Protein AF-A0A830C6I7-F1 (afdb_monomer)

Radius of gyration: 30.16 Å; Cα contacts (8 Å, |Δi|>4): 19; chains: 1; bounding box: 77×26×82 Å

Secondary structure (DSSP, 8-state):
-HHHHHHHHHHHHHHHHHHHHHHHHHHHHHHHHHHHHHHHHHHHHHHHHHHHHHHHHHHHHHHHHHHHHH------PPPPGGGT-TT--SS--------HHHHHHHHHHHHHHHHHHHHH--

InterPro domains:
  IPR045314 G-box binding factor 1-like, bZIP domain, plant [cd14702] (1-35)

Organism: NCBI:txid374723

Sequence (122 aa):
MRKQQHLDELTLQVAQLQEENKKVSQMIDGASDLYINFASENNVLGAKVAESTDRLQSLNSVLQIASKVSGFAFDISDTPNNLLEPYQLPCPIQPIPASDDMFQYLRVFILWLFVFFRVLFI

Structure (mmCIF, N/CA/C/O backbone):
data_AF-A0A830C6I7-F1
#
_entry.id   AF-A0A830C6I7-F1
#
loop_
_atom_site.group_PDB
_atom_site.id
_atom_site.type_symbol
_atom_site.label_atom_id
_atom_site.label_alt_id
_atom_site.label_comp_id
_atom_site.label_asym_id
_atom_site.label_entity_id
_atom_site.label_seq_id
_atom_site.pdbx_PDB_ins_code
_atom_site.Cartn_x
_atom_site.Cartn_y
_atom_site.Cartn_z
_atom_site.occupancy
_atom_site.B_iso_or_equiv
_atom_site.auth_seq_id
_atom_site.auth_comp_id
_atom_site.auth_asym_id
_atom_site.auth_atom_id
_atom_site.pdbx_PDB_model_num
ATOM 1 N N . MET A 1 1 ? -34.144 -0.694 44.695 1.00 62.50 1 MET A N 1
ATOM 2 C CA . MET A 1 1 ? -32.710 -0.341 44.800 1.00 62.50 1 MET A CA 1
ATOM 3 C C . MET A 1 1 ? -31.818 -1.187 43.892 1.00 62.50 1 MET A C 1
ATOM 5 O O . MET A 1 1 ? -31.234 -0.608 42.994 1.00 62.50 1 MET A O 1
ATOM 9 N N . ARG A 1 2 ? -31.777 -2.527 44.009 1.00 79.75 2 ARG A N 1
ATOM 10 C CA . ARG A 1 2 ? -30.924 -3.389 43.150 1.00 79.75 2 ARG A CA 1
ATOM 11 C C . ARG A 1 2 ? -31.091 -3.200 41.631 1.00 79.75 2 ARG A C 1
ATOM 13 O O . ARG A 1 2 ? -30.102 -3.183 40.917 1.00 79.75 2 ARG A O 1
ATOM 20 N N . LYS A 1 3 ? -32.327 -3.031 41.140 1.00 82.19 3 LYS A N 1
ATOM 21 C CA . LYS A 1 3 ? -32.588 -2.810 39.702 1.00 82.19 3 LYS A CA 1
ATOM 22 C C . LYS A 1 3 ? -32.025 -1.480 39.185 1.00 82.19 3 LYS A C 1
ATOM 24 O O . LYS A 1 3 ? -31.514 -1.447 38.079 1.00 82.19 3 LYS A O 1
ATOM 29 N N . GLN A 1 4 ? -32.102 -0.417 39.992 1.00 84.50 4 GLN A N 1
ATOM 30 C CA . GLN A 1 4 ? -31.581 0.902 39.623 1.00 84.50 4 GLN A CA 1
ATOM 31 C C . GLN A 1 4 ? -30.053 0.876 39.545 1.00 84.50 4 GLN A C 1
ATOM 33 O O . GLN A 1 4 ? -29.495 1.281 38.541 1.00 84.50 4 GLN A O 1
ATOM 38 N N . GLN A 1 5 ? -29.396 0.280 40.545 1.00 88.19 5 GLN A N 1
ATOM 39 C CA . GLN A 1 5 ? -27.939 0.113 40.541 1.00 88.19 5 GLN A CA 1
ATOM 40 C C . GLN A 1 5 ? -27.442 -0.663 39.318 1.00 88.19 5 GLN A C 1
ATOM 42 O O . GLN A 1 5 ? -26.424 -0.308 38.742 1.00 88.19 5 GLN A O 1
ATOM 47 N N . HIS A 1 6 ? -28.174 -1.697 38.899 1.00 88.69 6 HIS A N 1
ATOM 48 C CA . HIS A 1 6 ? -27.803 -2.475 37.722 1.00 88.69 6 HIS A CA 1
ATOM 49 C C . HIS A 1 6 ? -27.995 -1.698 36.408 1.00 88.69 6 HIS A C 1
ATOM 51 O O . HIS A 1 6 ? -27.204 -1.853 35.484 1.00 88.69 6 HIS A O 1
ATOM 57 N N . LEU A 1 7 ? -29.016 -0.836 36.325 1.00 91.31 7 LEU A N 1
ATOM 58 C CA . LEU A 1 7 ? -29.192 0.076 35.188 1.00 91.31 7 LEU A CA 1
ATOM 59 C C . LEU A 1 7 ? -28.086 1.136 35.131 1.00 91.31 7 LEU A C 1
ATOM 61 O O . LEU A 1 7 ? -27.572 1.420 34.050 1.00 91.31 7 LEU A O 1
ATOM 65 N N . ASP A 1 8 ? -27.699 1.689 36.281 1.00 92.44 8 ASP A N 1
ATOM 66 C CA . ASP A 1 8 ? -26.617 2.671 36.371 1.00 92.44 8 ASP A CA 1
ATOM 67 C C . ASP A 1 8 ? -25.271 2.035 35.964 1.00 92.44 8 ASP A C 1
ATOM 69 O O . ASP A 1 8 ? -24.515 2.612 35.183 1.00 92.44 8 ASP A O 1
ATOM 73 N N . GLU A 1 9 ? -25.006 0.804 36.415 1.00 94.12 9 GLU A N 1
ATOM 74 C CA . GLU A 1 9 ? -23.827 0.018 36.033 1.00 94.12 9 GLU A CA 1
ATOM 75 C C . GLU A 1 9 ? -23.798 -0.298 34.530 1.00 94.12 9 GLU A C 1
ATOM 77 O O . GLU A 1 9 ? -22.770 -0.116 33.879 1.00 94.12 9 GLU A O 1
ATOM 82 N N . LEU A 1 10 ? -24.930 -0.709 33.949 1.00 93.31 10 LEU A N 1
ATOM 83 C CA . LEU A 1 10 ? -25.021 -0.981 32.514 1.00 93.31 10 LEU A CA 1
ATOM 84 C C . LEU A 1 10 ? -24.804 0.293 31.683 1.00 93.31 10 LEU A C 1
ATOM 86 O O . LEU A 1 10 ? -24.143 0.258 30.649 1.00 93.31 10 LEU A O 1
ATOM 90 N N . THR A 1 11 ? -25.312 1.433 32.156 1.00 93.75 11 THR A N 1
ATOM 91 C CA . THR A 1 11 ? -25.114 2.737 31.504 1.00 93.75 11 THR A CA 1
ATOM 92 C C . THR A 1 11 ? -23.638 3.138 31.510 1.00 93.75 11 THR A C 1
ATOM 94 O O . THR A 1 11 ? -23.125 3.618 30.498 1.00 93.75 11 THR A O 1
ATOM 97 N N . LEU A 1 12 ? -22.931 2.881 32.615 1.00 95.88 12 LEU A N 1
ATOM 98 C CA . LEU A 1 12 ? -21.488 3.097 32.703 1.00 95.88 12 LEU A CA 1
ATOM 99 C C . LEU A 1 12 ? -20.722 2.205 31.714 1.00 95.88 12 LEU A C 1
ATOM 101 O O . LEU A 1 12 ? -19.847 2.701 31.007 1.00 95.88 12 LEU A O 1
ATOM 105 N N . GLN A 1 13 ? -21.071 0.918 31.626 1.00 94.69 13 GLN A N 1
ATOM 106 C CA . GLN A 1 13 ? -20.441 -0.012 30.682 1.00 94.69 13 GLN A CA 1
ATOM 107 C C . GLN A 1 13 ? -20.672 0.402 29.224 1.00 94.69 13 GLN A C 1
ATOM 109 O O . GLN A 1 13 ? -19.748 0.352 28.417 1.00 94.69 13 GLN A O 1
ATOM 114 N N . VAL A 1 14 ? -21.876 0.870 28.876 1.00 95.00 14 VAL A N 1
ATOM 115 C CA . VAL A 1 14 ? -22.166 1.386 27.529 1.00 95.00 14 VAL A CA 1
ATOM 116 C C . VAL A 1 14 ? -21.305 2.607 27.210 1.00 95.00 14 VAL A C 1
ATOM 118 O O . VAL A 1 14 ? -20.733 2.670 26.124 1.00 95.00 14 VAL A O 1
ATOM 121 N N . ALA A 1 15 ? -21.164 3.550 28.146 1.00 93.62 15 ALA A N 1
ATOM 122 C CA . ALA A 1 15 ? -20.311 4.721 27.950 1.00 93.62 15 ALA A CA 1
ATOM 123 C C . ALA A 1 15 ? -18.831 4.333 27.759 1.00 93.62 15 ALA A C 1
ATOM 125 O O . ALA A 1 15 ? -18.152 4.890 26.898 1.00 93.62 15 ALA A O 1
ATOM 126 N N . GLN A 1 16 ? -18.344 3.343 28.514 1.00 95.19 16 GLN A N 1
ATOM 127 C CA . GLN A 1 16 ? -16.990 2.803 28.354 1.00 95.19 16 GLN A CA 1
ATOM 128 C C . GLN A 1 16 ? -16.795 2.150 26.980 1.00 95.19 16 GLN A C 1
ATOM 130 O O . GLN A 1 16 ? -15.855 2.495 26.270 1.00 95.19 16 GLN A O 1
ATOM 135 N N . LEU A 1 17 ? -17.718 1.278 26.564 1.00 94.00 17 LEU A N 1
ATOM 136 C CA . LEU A 1 17 ? -17.672 0.621 25.254 1.00 94.00 17 LEU A CA 1
ATOM 137 C C . LEU A 1 17 ? -17.765 1.617 24.091 1.00 94.00 17 LEU A C 1
ATOM 139 O O . LEU A 1 17 ? -17.163 1.399 23.041 1.00 94.00 17 LEU A O 1
ATOM 143 N N . GLN A 1 18 ? -18.514 2.710 24.249 1.00 93.75 18 GLN A N 1
ATOM 144 C CA . GLN A 1 18 ? -18.573 3.779 23.251 1.00 93.75 18 GLN A CA 1
ATOM 145 C C . GLN A 1 18 ? -17.219 4.475 23.088 1.00 93.75 18 GLN A C 1
ATOM 147 O O . GLN A 1 18 ? -16.788 4.704 21.957 1.00 93.75 18 GLN A O 1
ATOM 152 N N . GLU A 1 19 ? -16.532 4.772 24.191 1.00 96.00 19 GLU A N 1
ATOM 153 C CA . GLU A 1 19 ? -15.205 5.389 24.142 1.00 96.00 19 GLU A CA 1
ATOM 154 C C . GLU A 1 19 ? -14.153 4.427 23.570 1.00 96.00 19 GLU A C 1
ATOM 156 O O . GLU A 1 19 ? -13.345 4.817 22.725 1.00 96.00 19 GLU A O 1
ATOM 161 N N . GLU A 1 20 ? -14.195 3.147 23.952 1.00 94.75 20 GLU A N 1
ATOM 162 C CA . GLU A 1 20 ? -13.317 2.121 23.383 1.00 94.75 20 GLU A CA 1
ATOM 163 C C . GLU A 1 20 ? -13.538 1.951 21.876 1.00 94.75 20 GLU A C 1
ATOM 165 O O . GLU A 1 20 ? -12.570 1.957 21.115 1.00 94.75 20 GLU A O 1
ATOM 170 N N . ASN A 1 21 ? -14.792 1.886 21.420 1.00 93.44 21 ASN A N 1
ATOM 171 C CA . ASN A 1 21 ? -15.109 1.824 19.991 1.00 93.44 21 ASN A CA 1
ATOM 172 C C . ASN A 1 21 ? -14.594 3.048 19.236 1.00 93.44 21 ASN A C 1
ATOM 174 O O . ASN A 1 21 ? -14.033 2.911 18.150 1.00 93.44 21 ASN A O 1
ATOM 178 N N . LYS A 1 22 ? -14.742 4.246 19.809 1.00 93.25 22 LYS A N 1
ATOM 179 C CA . LYS A 1 22 ? -14.212 5.472 19.210 1.00 93.25 22 LYS A CA 1
ATOM 180 C C . LYS A 1 22 ? -12.691 5.407 19.071 1.00 93.25 22 LYS A C 1
ATOM 182 O O . LYS A 1 22 ? -12.165 5.743 18.013 1.00 93.25 22 LYS A O 1
ATOM 187 N N . LYS A 1 23 ? -11.989 4.931 20.102 1.00 94.12 23 LYS A N 1
ATOM 188 C CA . LYS A 1 23 ? -10.534 4.745 20.066 1.00 94.12 23 LYS A CA 1
ATOM 189 C C . LYS A 1 23 ? -10.117 3.723 19.007 1.00 94.12 23 LYS A C 1
ATOM 191 O O . LYS A 1 23 ? -9.185 3.982 18.252 1.00 94.12 23 LYS A O 1
ATOM 196 N N . VAL A 1 24 ? -10.807 2.584 18.929 1.00 92.06 24 VAL A N 1
ATOM 197 C CA . VAL A 1 24 ? -10.549 1.555 17.910 1.00 92.06 24 VAL A CA 1
ATOM 198 C C . VAL A 1 24 ? -10.781 2.116 16.508 1.00 92.06 24 VAL A C 1
ATOM 200 O O . VAL A 1 24 ? -9.927 1.932 15.648 1.00 92.06 24 VAL A O 1
ATOM 203 N N . SER A 1 25 ? -11.866 2.864 16.291 1.00 91.25 25 SER A N 1
ATOM 204 C CA . SER A 1 25 ? -12.137 3.529 15.011 1.00 91.25 25 SER A CA 1
ATOM 205 C C . SER A 1 25 ? -10.998 4.466 14.616 1.00 91.25 25 SER A C 1
ATOM 207 O O . SER A 1 25 ? -10.469 4.348 13.521 1.00 91.25 25 SER A O 1
ATOM 209 N N . GLN A 1 26 ? -10.541 5.324 15.532 1.00 92.56 26 GLN A N 1
ATOM 210 C CA . GLN A 1 26 ? -9.425 6.238 15.268 1.00 92.56 26 GLN A CA 1
ATOM 211 C C . GLN A 1 26 ? -8.121 5.502 14.929 1.00 92.56 26 GLN A C 1
ATOM 213 O O . GLN A 1 26 ? -7.348 5.959 14.089 1.00 92.56 26 GLN A O 1
ATOM 218 N N . MET A 1 27 ? -7.862 4.361 15.575 1.00 93.69 27 MET A N 1
ATOM 219 C CA . MET A 1 27 ? -6.705 3.523 15.255 1.00 93.69 27 MET A CA 1
ATOM 220 C C . MET A 1 27 ? -6.824 2.886 13.867 1.00 93.69 27 MET A C 1
ATOM 222 O O . MET A 1 27 ? -5.828 2.824 13.149 1.00 93.69 27 MET A O 1
ATOM 226 N N . ILE A 1 28 ? -8.021 2.426 13.492 1.00 89.44 28 ILE A N 1
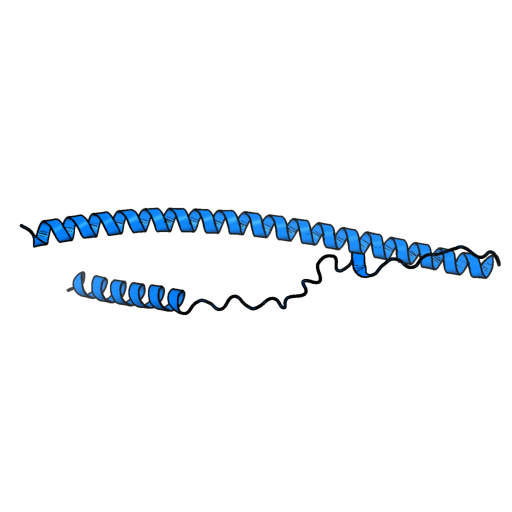ATOM 227 C CA . ILE A 1 28 ? -8.300 1.874 12.161 1.00 89.44 28 ILE A CA 1
ATOM 228 C C . ILE A 1 28 ? -8.101 2.949 11.094 1.00 89.44 28 ILE A C 1
ATOM 230 O O . ILE A 1 28 ? -7.401 2.694 10.117 1.00 89.44 28 ILE A O 1
ATOM 234 N N . ASP A 1 29 ? -8.646 4.147 11.305 1.00 90.56 29 ASP A N 1
ATOM 235 C CA . ASP A 1 29 ? -8.518 5.267 10.372 1.00 90.56 29 ASP A CA 1
ATOM 236 C C . ASP A 1 29 ? -7.039 5.632 10.167 1.00 90.56 29 ASP A C 1
ATOM 238 O O . ASP A 1 29 ? -6.552 5.667 9.038 1.00 90.56 29 ASP A O 1
ATOM 242 N N . GLY A 1 30 ? -6.276 5.774 11.258 1.00 92.50 30 GLY A N 1
ATOM 243 C CA . GLY A 1 30 ? -4.841 6.056 11.179 1.00 92.50 30 GLY A CA 1
ATOM 244 C C . GLY A 1 30 ? -4.034 4.949 10.488 1.00 92.50 30 GLY A C 1
ATOM 245 O O . GLY A 1 30 ? -3.133 5.237 9.701 1.00 92.50 30 GLY A O 1
ATOM 246 N N . ALA A 1 31 ? -4.353 3.676 10.739 1.00 89.06 31 ALA A N 1
ATOM 247 C CA . ALA A 1 31 ? -3.710 2.555 10.053 1.00 89.06 31 ALA A CA 1
ATOM 248 C C . ALA A 1 31 ? -4.063 2.514 8.556 1.00 89.06 31 ALA A C 1
ATOM 250 O O . ALA A 1 31 ? -3.200 2.205 7.732 1.00 89.06 31 ALA A O 1
ATOM 251 N N . SER A 1 32 ? -5.305 2.852 8.204 1.00 86.38 32 SER A N 1
ATOM 252 C CA . SER A 1 32 ? -5.768 2.949 6.820 1.00 86.38 32 SER A CA 1
ATOM 253 C C . SER A 1 32 ? -5.027 4.051 6.063 1.00 86.38 32 SER A C 1
ATOM 255 O O . SER A 1 32 ? -4.524 3.804 4.967 1.00 86.38 32 SER A O 1
ATOM 257 N N . ASP A 1 33 ? -4.876 5.235 6.661 1.00 88.00 33 ASP A N 1
ATOM 258 C CA . ASP A 1 33 ? -4.137 6.349 6.056 1.00 88.00 33 ASP A CA 1
ATOM 259 C C . ASP A 1 33 ? -2.662 5.991 5.815 1.00 88.00 33 ASP A C 1
ATOM 261 O O . ASP A 1 33 ? -2.124 6.225 4.729 1.00 88.00 33 ASP A O 1
ATOM 265 N N . LEU A 1 34 ? -2.012 5.351 6.796 1.00 93.25 34 LEU A N 1
ATOM 266 C CA . LEU A 1 34 ? -0.637 4.862 6.652 1.00 93.25 34 LEU A CA 1
ATOM 267 C C . LEU A 1 34 ? -0.512 3.817 5.539 1.00 93.25 34 LEU A C 1
ATOM 269 O O . LEU A 1 34 ? 0.436 3.866 4.752 1.00 93.25 34 LEU A O 1
ATOM 273 N N . TYR A 1 35 ? -1.466 2.887 5.455 1.00 89.00 35 TYR A N 1
ATOM 274 C CA . TYR A 1 35 ? -1.493 1.874 4.405 1.00 89.00 35 TYR A CA 1
ATOM 275 C C . TYR A 1 35 ? -1.640 2.500 3.017 1.00 89.00 35 TYR A C 1
ATOM 277 O O . TYR A 1 35 ? -0.895 2.137 2.107 1.00 89.00 35 TYR A O 1
ATOM 285 N N . ILE A 1 36 ? -2.552 3.463 2.851 1.00 85.31 36 ILE A N 1
ATOM 286 C CA . ILE A 1 36 ? -2.752 4.174 1.581 1.00 85.31 36 ILE A CA 1
ATOM 287 C C . ILE A 1 36 ? -1.469 4.898 1.169 1.00 85.31 36 ILE A C 1
ATOM 289 O O . ILE A 1 36 ? -1.051 4.791 0.014 1.00 85.31 36 ILE A O 1
ATOM 293 N N . ASN A 1 37 ? -0.814 5.588 2.108 1.00 88.75 37 ASN A N 1
ATOM 294 C CA . ASN A 1 37 ? 0.446 6.265 1.826 1.00 88.75 37 ASN A CA 1
ATOM 295 C C . ASN A 1 37 ? 1.524 5.268 1.373 1.00 88.75 37 ASN A C 1
ATOM 297 O O . ASN A 1 37 ? 2.115 5.441 0.307 1.00 88.75 37 ASN A O 1
ATOM 301 N N . PHE A 1 38 ? 1.714 4.177 2.116 1.00 87.62 38 PHE A N 1
ATOM 302 C CA . PHE A 1 38 ? 2.695 3.147 1.773 1.00 87.62 38 PHE A CA 1
ATOM 303 C C . PHE A 1 38 ? 2.400 2.476 0.423 1.00 87.62 38 PHE A C 1
ATOM 305 O O . PHE A 1 38 ? 3.305 2.261 -0.380 1.00 87.62 38 PHE A O 1
ATOM 312 N N . ALA A 1 39 ? 1.131 2.183 0.132 1.00 85.25 39 ALA A N 1
ATOM 313 C CA . ALA A 1 39 ? 0.718 1.640 -1.158 1.00 85.25 39 ALA A CA 1
ATOM 314 C C . ALA A 1 39 ? 1.034 2.611 -2.308 1.00 85.25 39 ALA A C 1
ATOM 316 O O . ALA A 1 39 ? 1.480 2.182 -3.373 1.00 85.25 39 ALA A O 1
ATOM 317 N N . SER A 1 40 ? 0.857 3.919 -2.091 1.00 86.62 40 SER A N 1
ATOM 318 C CA . SER A 1 40 ? 1.201 4.940 -3.084 1.00 86.62 40 SER A CA 1
ATOM 319 C C . SER A 1 40 ? 2.709 5.005 -3.355 1.00 86.62 40 SER A C 1
ATOM 321 O O . SER A 1 40 ? 3.123 5.022 -4.515 1.00 86.62 40 SER A O 1
ATOM 323 N N . GLU A 1 41 ? 3.538 4.945 -2.310 1.00 90.38 41 GLU A N 1
ATOM 324 C CA . GLU A 1 41 ? 4.999 4.922 -2.430 1.00 90.38 41 GLU A CA 1
ATOM 325 C C . GLU A 1 41 ? 5.481 3.651 -3.135 1.00 90.38 41 GLU A C 1
ATOM 327 O O . GLU A 1 41 ? 6.332 3.713 -4.024 1.00 90.38 41 GLU A O 1
ATOM 332 N N . ASN A 1 42 ? 4.888 2.502 -2.804 1.00 89.12 42 ASN A N 1
ATOM 333 C CA . ASN A 1 42 ? 5.195 1.233 -3.452 1.00 89.12 42 ASN A CA 1
ATOM 334 C C . ASN A 1 42 ? 4.857 1.266 -4.953 1.00 89.12 42 ASN A C 1
ATOM 336 O O . ASN A 1 42 ? 5.652 0.817 -5.775 1.00 89.12 42 ASN A O 1
ATOM 340 N N . ASN A 1 43 ? 3.729 1.875 -5.337 1.00 85.31 43 ASN A N 1
ATOM 341 C CA . ASN A 1 43 ? 3.375 2.063 -6.747 1.00 85.31 43 ASN A CA 1
ATOM 342 C C . ASN A 1 43 ? 4.394 2.939 -7.488 1.00 85.31 43 ASN A C 1
ATOM 344 O O . ASN A 1 43 ? 4.781 2.619 -8.614 1.00 85.31 43 ASN A O 1
ATOM 348 N N . VAL A 1 44 ? 4.861 4.026 -6.865 1.00 90.31 44 VAL A N 1
ATOM 349 C CA . VAL A 1 44 ? 5.909 4.883 -7.444 1.00 90.31 44 VAL A CA 1
ATOM 350 C C . VAL A 1 44 ? 7.214 4.106 -7.612 1.00 90.31 44 VAL A C 1
ATOM 352 O O . VAL A 1 44 ? 7.848 4.188 -8.667 1.00 90.31 44 VAL A O 1
ATOM 355 N N . LEU A 1 45 ? 7.610 3.329 -6.603 1.00 89.62 45 LEU A N 1
ATOM 356 C CA . LEU A 1 45 ? 8.817 2.511 -6.659 1.00 89.62 45 LEU A CA 1
ATOM 357 C C . LEU A 1 45 ? 8.713 1.436 -7.749 1.00 89.62 45 LEU A C 1
ATOM 359 O O . LEU A 1 45 ? 9.643 1.282 -8.539 1.00 89.62 45 LEU A O 1
ATOM 363 N N . GLY A 1 46 ? 7.566 0.762 -7.853 1.00 86.19 46 GLY A N 1
ATOM 364 C CA . GLY A 1 46 ? 7.280 -0.207 -8.910 1.00 86.19 46 GLY A CA 1
ATOM 365 C C . GLY A 1 46 ? 7.382 0.410 -10.305 1.00 86.19 46 GLY A C 1
ATOM 366 O O . GLY A 1 46 ? 8.070 -0.130 -11.170 1.00 86.19 46 GLY A O 1
ATOM 367 N N . ALA A 1 47 ? 6.797 1.595 -10.510 1.00 87.50 47 ALA A N 1
ATOM 368 C CA . ALA A 1 47 ? 6.916 2.324 -11.771 1.00 87.50 47 ALA A CA 1
ATOM 369 C C . ALA A 1 47 ? 8.376 2.686 -12.100 1.00 87.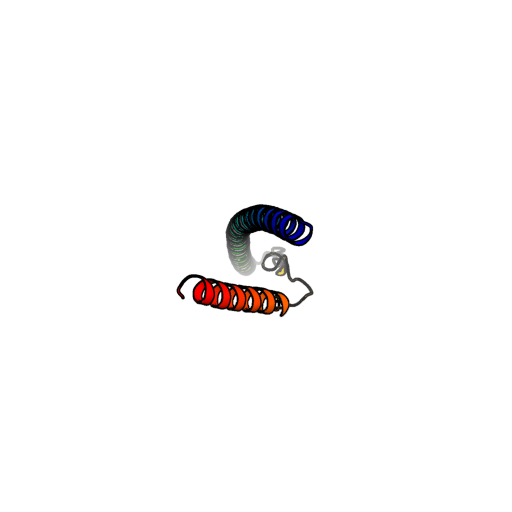50 47 ALA A C 1
ATOM 371 O O . ALA A 1 47 ? 8.797 2.579 -13.251 1.00 87.50 47 ALA A O 1
ATOM 372 N N . LYS A 1 48 ? 9.174 3.070 -11.095 1.00 89.56 48 LYS A N 1
ATOM 373 C CA . LYS A 1 48 ? 10.599 3.386 -11.279 1.00 89.56 48 LYS A CA 1
ATOM 374 C C . LYS A 1 48 ? 11.436 2.165 -11.638 1.00 89.56 48 LYS A C 1
ATOM 376 O O . LYS A 1 48 ? 12.324 2.264 -12.487 1.00 89.56 48 LYS A O 1
ATOM 381 N N . VAL A 1 49 ? 11.156 1.022 -11.021 1.00 87.19 49 VAL A N 1
ATOM 382 C CA . VAL A 1 49 ? 11.821 -0.242 -11.355 1.00 87.19 49 VAL A CA 1
ATOM 383 C C . VAL A 1 49 ? 11.463 -0.678 -12.775 1.00 87.19 49 VAL A C 1
ATOM 385 O O . VAL A 1 49 ? 12.364 -1.047 -13.530 1.00 87.19 49 VAL A O 1
ATOM 388 N N . ALA A 1 50 ? 10.193 -0.561 -13.171 1.00 85.69 50 ALA A N 1
ATOM 389 C CA . ALA A 1 50 ? 9.755 -0.843 -14.535 1.00 85.69 50 ALA A CA 1
ATOM 390 C C . ALA A 1 50 ? 10.454 0.067 -15.559 1.00 85.69 50 ALA A C 1
ATOM 392 O O . ALA A 1 50 ? 11.109 -0.430 -16.470 1.00 85.69 50 ALA A O 1
ATOM 393 N N . GLU A 1 51 ? 10.442 1.388 -15.341 1.00 90.00 51 GLU A N 1
ATOM 394 C CA . GLU A 1 51 ? 11.113 2.363 -16.214 1.00 90.00 51 GLU A CA 1
ATOM 395 C C . GLU A 1 51 ? 12.613 2.055 -16.369 1.00 90.00 51 GLU A C 1
ATOM 397 O O . GLU A 1 51 ? 13.167 2.089 -17.469 1.00 90.00 51 GLU A O 1
ATOM 402 N N . SER A 1 52 ? 13.296 1.743 -15.264 1.00 89.38 52 SER A N 1
ATOM 403 C CA . SER A 1 52 ? 14.718 1.392 -15.291 1.00 89.38 52 SER A CA 1
ATOM 404 C C . SER A 1 52 ? 14.974 0.083 -16.041 1.00 89.38 52 SER A C 1
ATOM 406 O O . SER A 1 52 ? 15.958 -0.020 -16.777 1.00 89.38 52 SER A O 1
ATOM 408 N N . THR A 1 53 ? 14.100 -0.907 -15.874 1.00 86.94 53 THR A N 1
ATOM 409 C CA . THR A 1 53 ? 14.198 -2.204 -16.555 1.00 86.94 53 THR A CA 1
ATOM 410 C C . THR A 1 53 ? 14.020 -2.035 -18.061 1.00 86.94 53 THR A C 1
ATOM 412 O O . THR A 1 53 ? 14.864 -2.509 -18.822 1.00 86.94 53 THR A O 1
ATOM 415 N N . ASP A 1 54 ? 13.016 -1.269 -18.489 1.00 87.00 54 ASP A N 1
ATOM 416 C CA . ASP A 1 54 ? 12.765 -0.960 -19.900 1.00 87.00 54 ASP A CA 1
ATOM 417 C C . ASP A 1 54 ? 13.954 -0.228 -20.536 1.00 87.00 54 ASP A C 1
ATOM 419 O O . ASP A 1 54 ? 14.402 -0.559 -21.639 1.00 87.00 54 ASP A O 1
ATOM 423 N N . ARG A 1 55 ? 14.533 0.748 -19.821 1.00 90.94 55 ARG A N 1
ATOM 424 C CA . ARG A 1 55 ? 15.731 1.464 -20.287 1.00 90.94 55 ARG A CA 1
ATOM 425 C C . ARG A 1 55 ? 16.929 0.531 -20.444 1.00 90.94 55 ARG A C 1
ATOM 427 O O . ARG A 1 55 ? 17.642 0.639 -21.441 1.00 90.94 55 ARG A O 1
ATOM 434 N N . LEU A 1 56 ? 17.150 -0.384 -19.501 1.00 89.50 56 LEU A N 1
ATOM 435 C CA . LEU A 1 56 ? 18.222 -1.379 -19.601 1.00 89.50 56 LEU A CA 1
ATOM 436 C C . LEU A 1 56 ? 17.999 -2.333 -20.777 1.00 89.50 56 LEU A C 1
ATOM 438 O O . LEU A 1 56 ? 18.931 -2.579 -21.537 1.00 89.50 56 LEU A O 1
ATOM 442 N N . GLN A 1 57 ? 16.774 -2.814 -20.985 1.00 87.12 57 GLN A N 1
ATOM 443 C CA . GLN A 1 57 ? 16.438 -3.671 -22.127 1.00 87.12 57 GLN A CA 1
ATOM 444 C C . GLN A 1 57 ? 16.645 -2.956 -23.470 1.00 87.12 57 GLN A C 1
ATOM 446 O O . GLN A 1 57 ? 17.165 -3.550 -24.418 1.00 87.12 57 GLN A O 1
ATOM 451 N N . SER A 1 58 ? 16.303 -1.668 -23.548 1.00 89.94 58 SER A N 1
ATOM 452 C CA . SER A 1 58 ? 16.562 -0.840 -24.730 1.00 89.94 58 SER A CA 1
ATOM 453 C C . SER A 1 58 ? 18.063 -0.709 -25.014 1.00 89.94 58 SER A C 1
ATOM 455 O O . SER A 1 58 ? 18.507 -0.941 -26.141 1.00 89.94 58 SER A O 1
ATOM 457 N N . LEU A 1 59 ? 18.878 -0.441 -23.987 1.00 90.25 59 LEU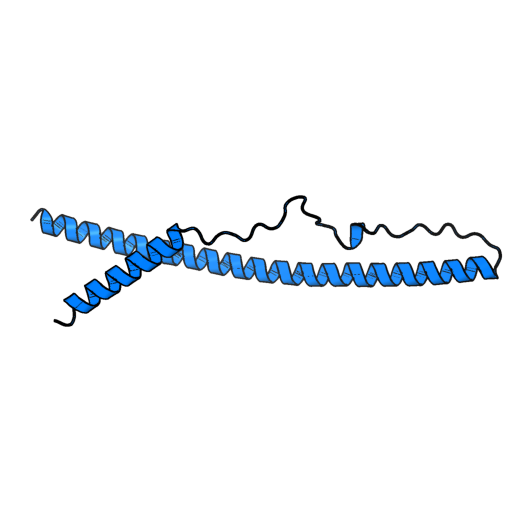 A N 1
ATOM 458 C CA . LEU A 1 59 ? 20.339 -0.386 -24.123 1.00 90.25 59 LEU A CA 1
ATOM 459 C C . LEU A 1 59 ? 20.938 -1.741 -24.521 1.00 90.25 59 LEU A C 1
ATOM 461 O O . LEU A 1 59 ? 21.773 -1.794 -25.426 1.00 90.25 59 LEU A O 1
ATOM 465 N N . ASN A 1 60 ? 20.476 -2.835 -23.912 1.00 89.50 60 ASN A N 1
ATOM 466 C CA . ASN A 1 60 ? 20.872 -4.192 -24.286 1.00 89.50 60 ASN A CA 1
ATOM 467 C C . ASN A 1 60 ? 20.533 -4.483 -25.755 1.00 89.50 60 ASN A C 1
ATOM 469 O O . ASN A 1 60 ? 21.358 -5.037 -26.479 1.00 89.50 60 ASN A O 1
ATOM 473 N N . SER A 1 61 ? 19.371 -4.036 -26.236 1.00 87.81 61 SER A N 1
ATOM 474 C CA . SER A 1 61 ? 18.973 -4.176 -27.643 1.00 87.81 61 SER A CA 1
ATOM 475 C C . SER A 1 61 ? 19.900 -3.403 -28.588 1.00 87.81 61 SER A C 1
ATOM 477 O O . SER A 1 61 ? 20.306 -3.925 -29.627 1.00 87.81 61 SER A O 1
ATOM 479 N N . VAL A 1 62 ? 20.300 -2.179 -28.223 1.00 91.12 62 VAL A N 1
ATOM 480 C CA . VAL A 1 62 ? 21.273 -1.390 -29.000 1.00 91.12 62 VAL A CA 1
ATOM 481 C C . VAL A 1 62 ? 22.638 -2.079 -29.035 1.00 91.12 62 VAL A C 1
ATOM 483 O O . VAL A 1 62 ? 23.244 -2.176 -30.103 1.00 91.12 62 VAL A O 1
ATOM 486 N N . LEU A 1 63 ? 23.106 -2.613 -27.903 1.00 88.69 63 LEU A N 1
ATOM 487 C CA . LEU A 1 63 ? 24.357 -3.375 -27.835 1.00 88.69 63 LEU A CA 1
ATOM 488 C C . LEU A 1 63 ? 24.308 -4.638 -28.705 1.00 88.69 63 LEU A C 1
ATOM 490 O O . LEU A 1 63 ? 25.281 -4.936 -29.395 1.00 88.69 63 LEU A O 1
ATOM 494 N N . GLN A 1 64 ? 23.173 -5.341 -28.753 1.00 87.50 64 GLN A N 1
ATOM 495 C CA . GLN A 1 64 ? 22.981 -6.489 -29.649 1.00 87.50 64 GLN A CA 1
ATOM 496 C C . GLN A 1 64 ? 23.014 -6.102 -31.135 1.00 87.50 64 GLN A C 1
ATOM 498 O O . GLN A 1 64 ? 23.436 -6.895 -31.976 1.00 87.50 64 GLN A 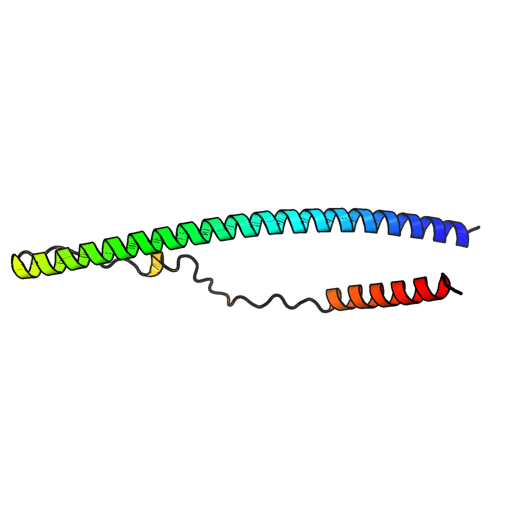O 1
ATOM 503 N N . ILE A 1 65 ? 22.557 -4.902 -31.500 1.00 88.12 65 ILE A N 1
ATOM 504 C CA . ILE A 1 65 ? 22.674 -4.405 -32.879 1.00 88.12 65 ILE A CA 1
ATOM 505 C C . ILE A 1 65 ? 24.134 -4.051 -33.179 1.00 88.12 65 ILE A C 1
ATOM 507 O O . ILE A 1 65 ? 24.668 -4.447 -34.215 1.00 88.12 65 ILE A O 1
ATOM 511 N N . ALA A 1 66 ? 24.803 -3.353 -32.259 1.00 88.12 66 ALA A N 1
ATOM 512 C CA . ALA A 1 66 ? 26.204 -2.975 -32.403 1.00 88.12 66 ALA A CA 1
ATOM 513 C C . ALA A 1 66 ? 27.134 -4.197 -32.498 1.00 88.12 66 ALA A C 1
ATOM 515 O O . ALA A 1 66 ? 28.071 -4.186 -33.298 1.00 88.12 66 ALA A O 1
ATOM 516 N N . SER A 1 67 ? 26.861 -5.270 -31.747 1.00 88.56 67 SER A N 1
ATOM 517 C CA . SER A 1 67 ? 27.619 -6.527 -31.816 1.00 88.56 67 SER A CA 1
ATOM 518 C C . SER A 1 67 ? 27.534 -7.165 -33.205 1.00 88.56 67 SER A C 1
ATOM 520 O O . SER A 1 67 ? 28.554 -7.519 -33.795 1.00 88.56 67 SER A O 1
ATOM 522 N N . LYS A 1 68 ? 26.327 -7.215 -33.785 1.00 86.00 68 LYS A N 1
ATOM 523 C CA . LYS A 1 68 ? 26.082 -7.744 -35.135 1.00 86.00 68 LYS A CA 1
ATOM 524 C C . LYS A 1 68 ? 26.801 -6.942 -36.216 1.00 86.00 68 LYS A C 1
AT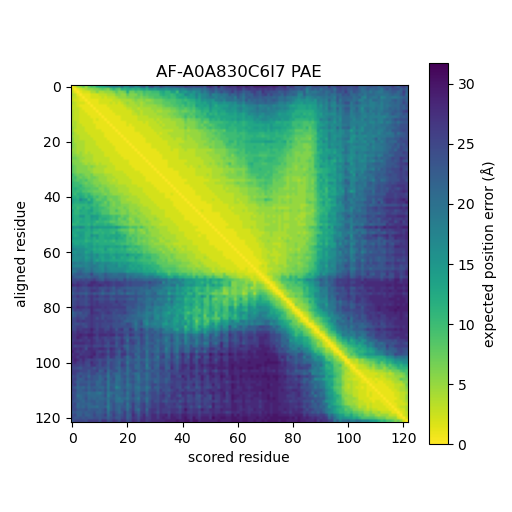OM 526 O O . LYS A 1 68 ? 27.310 -7.532 -37.162 1.00 86.00 68 LYS A O 1
ATOM 531 N N . VAL A 1 69 ? 26.843 -5.615 -36.084 1.00 89.69 69 VAL A N 1
ATOM 532 C CA . VAL A 1 69 ? 27.494 -4.730 -37.066 1.00 89.69 69 VAL A CA 1
ATOM 533 C C . VAL A 1 69 ? 29.018 -4.767 -36.944 1.00 89.69 69 VAL A C 1
ATOM 535 O O . VAL A 1 69 ? 29.715 -4.772 -37.954 1.00 89.69 69 VAL A O 1
ATOM 538 N N . SER A 1 70 ? 29.546 -4.788 -35.720 1.00 87.25 70 SER A N 1
ATOM 539 C CA . SER A 1 70 ? 30.993 -4.749 -35.463 1.00 87.25 70 SER A CA 1
ATOM 540 C C . SER A 1 70 ? 31.679 -6.114 -35.564 1.00 87.25 70 SER A C 1
ATOM 542 O O . SER A 1 70 ? 32.904 -6.169 -35.646 1.00 87.25 70 SER A O 1
ATOM 544 N N . GLY A 1 71 ? 30.918 -7.213 -35.529 1.00 81.81 71 GLY A N 1
ATOM 545 C CA . GLY A 1 71 ? 31.456 -8.573 -35.431 1.00 81.81 71 GLY A CA 1
ATOM 546 C C . GLY A 1 71 ? 32.066 -8.892 -34.060 1.00 81.81 71 GLY A C 1
ATOM 547 O O . GLY A 1 71 ? 32.637 -9.967 -33.882 1.00 81.81 71 GLY A O 1
ATOM 548 N N . PHE A 1 72 ? 31.955 -7.975 -33.093 1.00 79.75 72 PHE A N 1
ATOM 549 C CA . PHE A 1 72 ? 32.468 -8.138 -31.739 1.00 79.75 72 PHE A CA 1
ATOM 550 C C . PHE A 1 72 ? 31.364 -8.660 -30.817 1.00 79.75 72 PHE A C 1
ATOM 552 O O . PHE A 1 72 ? 30.293 -8.060 -30.710 1.00 79.75 72 PHE A O 1
ATOM 559 N N . ALA A 1 73 ? 31.620 -9.780 -30.142 1.00 76.88 73 ALA A N 1
ATOM 560 C CA . ALA A 1 73 ? 30.675 -10.357 -29.195 1.00 76.88 73 ALA A CA 1
ATOM 561 C C . ALA A 1 73 ? 30.718 -9.577 -27.873 1.00 76.88 73 ALA A C 1
ATOM 563 O O . ALA A 1 73 ? 31.717 -9.603 -27.157 1.00 76.88 73 ALA A O 1
ATOM 564 N N . PHE A 1 74 ? 29.624 -8.887 -27.557 1.00 77.69 74 PHE A N 1
ATOM 565 C CA . PHE A 1 74 ? 29.396 -8.325 -26.229 1.00 77.69 74 PHE A CA 1
ATOM 566 C C . PHE A 1 74 ? 28.696 -9.371 -25.357 1.00 77.69 74 PHE A C 1
ATOM 568 O O . PHE A 1 74 ? 27.730 -9.991 -25.805 1.00 77.69 74 PHE A O 1
ATOM 575 N N . ASP A 1 75 ? 29.172 -9.555 -24.125 1.00 76.50 75 ASP A N 1
ATOM 576 C CA . ASP A 1 75 ? 28.497 -10.374 -23.115 1.00 76.50 75 ASP A CA 1
ATOM 577 C C . ASP A 1 75 ? 27.325 -9.571 -22.530 1.00 76.50 75 ASP A C 1
ATOM 579 O O . ASP A 1 75 ? 27.511 -8.667 -21.714 1.00 76.50 75 ASP A O 1
ATOM 583 N N . ILE A 1 76 ? 26.121 -9.817 -23.052 1.00 76.12 76 ILE A N 1
ATOM 584 C CA . ILE A 1 76 ? 24.893 -9.105 -22.683 1.00 76.12 76 ILE A CA 1
ATOM 585 C C . ILE A 1 76 ? 24.045 -10.070 -21.856 1.00 76.12 76 ILE A C 1
ATOM 587 O O . ILE A 1 76 ? 23.404 -10.959 -22.411 1.00 76.12 76 ILE A O 1
ATOM 591 N N . SER A 1 77 ? 24.051 -9.899 -20.533 1.00 71.00 77 SER A N 1
ATOM 592 C CA . SER A 1 77 ? 23.184 -10.669 -19.635 1.00 71.00 77 SER A CA 1
ATOM 593 C C . SER A 1 77 ? 21.729 -10.226 -19.777 1.00 71.00 77 SER A C 1
ATOM 595 O O . SER A 1 77 ? 21.436 -9.026 -19.790 1.00 71.00 77 SER A O 1
ATOM 597 N N . ASP A 1 78 ? 20.812 -11.192 -19.793 1.00 68.38 78 ASP A N 1
ATOM 598 C CA . ASP A 1 78 ? 19.379 -10.924 -19.703 1.00 68.38 78 ASP A CA 1
ATOM 599 C C . ASP A 1 78 ? 19.031 -10.338 -18.330 1.00 68.38 78 ASP A C 1
ATOM 601 O O . ASP A 1 78 ? 19.528 -10.781 -17.288 1.00 68.38 78 ASP A O 1
ATOM 605 N N . THR A 1 79 ? 18.182 -9.311 -18.327 1.00 65.88 79 THR A N 1
ATOM 606 C CA . THR A 1 79 ? 17.694 -8.688 -17.097 1.00 65.88 79 THR A CA 1
ATOM 607 C C . THR A 1 79 ? 16.705 -9.641 -16.418 1.00 65.88 79 THR A C 1
ATOM 609 O O . THR A 1 79 ? 15.757 -10.078 -17.071 1.00 65.88 79 THR A O 1
ATOM 612 N N . PRO A 1 80 ? 16.867 -9.979 -15.126 1.00 64.69 80 PRO A N 1
ATOM 613 C CA . PRO A 1 80 ? 15.980 -10.934 -14.472 1.00 64.69 80 PRO A CA 1
ATOM 614 C C . PRO A 1 80 ? 14.549 -10.387 -14.347 1.00 64.69 80 PRO A C 1
ATOM 616 O O . PRO A 1 80 ? 14.326 -9.344 -13.732 1.00 64.69 80 PRO A O 1
ATOM 619 N N . ASN A 1 81 ? 13.568 -11.150 -14.850 1.00 61.03 81 ASN A N 1
ATOM 620 C CA . ASN A 1 81 ? 12.128 -10.843 -14.758 1.00 61.03 81 ASN A CA 1
ATOM 621 C C . ASN A 1 81 ? 11.632 -10.643 -13.311 1.00 61.03 81 ASN A C 1
ATOM 623 O O . ASN A 1 81 ? 10.622 -9.982 -13.088 1.00 61.03 81 ASN A O 1
ATOM 627 N N . ASN A 1 82 ? 12.368 -11.167 -12.326 1.00 61.91 82 ASN A N 1
ATOM 628 C CA . ASN A 1 82 ? 12.066 -11.053 -10.897 1.00 61.91 82 ASN A CA 1
ATOM 629 C C . ASN A 1 82 ? 12.082 -9.614 -10.353 1.00 61.91 82 ASN A C 1
ATOM 631 O O . ASN A 1 82 ? 11.618 -9.387 -9.240 1.00 61.91 82 ASN A O 1
ATOM 635 N N . LEU A 1 83 ? 12.629 -8.647 -11.096 1.00 63.72 83 LEU A N 1
ATOM 636 C CA . LEU A 1 83 ? 12.608 -7.239 -10.690 1.00 63.72 83 LEU A CA 1
ATOM 637 C C . LEU A 1 83 ? 11.226 -6.595 -10.861 1.00 63.72 83 LEU A C 1
ATOM 639 O O . LEU A 1 83 ? 10.906 -5.660 -10.135 1.00 63.72 83 LEU A O 1
ATOM 643 N N . LEU A 1 84 ? 10.408 -7.092 -11.793 1.00 63.06 84 LEU A N 1
ATOM 644 C CA . LEU A 1 84 ? 9.075 -6.548 -12.072 1.00 63.06 84 LEU A CA 1
ATOM 645 C C . LEU A 1 84 ? 8.003 -7.103 -11.122 1.00 63.06 84 LEU A C 1
ATOM 647 O O . LEU A 1 84 ? 7.007 -6.432 -10.872 1.00 63.06 84 LEU A O 1
ATOM 651 N N . GLU A 1 85 ? 8.231 -8.285 -10.543 1.00 66.31 85 GLU A N 1
ATOM 652 C CA . GLU A 1 85 ? 7.328 -8.908 -9.568 1.00 66.31 85 GLU A CA 1
ATOM 653 C C . GLU A 1 85 ? 8.071 -9.312 -8.280 1.00 66.31 85 GLU A C 1
ATOM 655 O O . GLU A 1 85 ? 8.218 -10.498 -7.981 1.00 66.31 85 GLU A O 1
ATOM 660 N N . PRO A 1 86 ? 8.531 -8.339 -7.471 1.00 59.91 86 PRO A N 1
ATOM 661 C CA . PRO A 1 86 ? 9.293 -8.615 -6.249 1.00 59.91 86 PRO A CA 1
ATOM 662 C C . PRO A 1 86 ? 8.491 -9.378 -5.179 1.00 59.91 86 PRO A C 1
ATOM 664 O O . PRO A 1 86 ? 9.079 -9.966 -4.273 1.00 59.91 86 PRO A O 1
ATOM 667 N N . TYR A 1 87 ? 7.157 -9.386 -5.281 1.00 57.53 87 TYR A N 1
ATOM 668 C CA . TYR A 1 87 ? 6.252 -9.992 -4.305 1.00 57.53 87 TYR A CA 1
ATOM 669 C C . TYR A 1 87 ? 5.202 -10.889 -4.969 1.00 57.53 87 TYR A C 1
ATOM 671 O O . TYR A 1 87 ? 4.001 -10.698 -4.773 1.00 57.53 87 TYR A O 1
ATOM 679 N N . GLN A 1 88 ? 5.631 -11.907 -5.719 1.00 59.38 88 GLN A N 1
ATOM 680 C CA . GLN A 1 88 ? 4.764 -13.064 -5.951 1.00 59.38 88 GLN A CA 1
ATOM 681 C C . GLN A 1 88 ? 4.536 -13.770 -4.605 1.00 59.38 88 GLN A C 1
ATOM 683 O O . GLN A 1 88 ? 5.284 -14.663 -4.211 1.00 59.38 88 GLN A O 1
ATOM 688 N N . LEU A 1 89 ? 3.535 -13.322 -3.845 1.00 56.41 89 LEU A N 1
ATOM 689 C CA . LEU A 1 89 ? 3.104 -14.020 -2.640 1.00 56.41 89 LEU A CA 1
ATOM 690 C C . LEU A 1 89 ? 2.628 -15.420 -3.064 1.00 56.41 89 LEU A C 1
ATOM 692 O O . LEU A 1 89 ? 1.724 -15.516 -3.893 1.00 56.41 89 LEU A O 1
ATOM 696 N N . PRO A 1 90 ? 3.156 -16.512 -2.476 1.00 58.56 90 PRO A N 1
ATOM 697 C CA . PRO A 1 90 ? 2.667 -17.871 -2.734 1.00 58.56 90 PRO A CA 1
ATOM 698 C C . PRO A 1 90 ? 1.194 -18.085 -2.346 1.00 58.56 90 PRO A C 1
ATOM 700 O O . PRO A 1 90 ? 0.645 -19.164 -2.560 1.00 58.56 90 PRO A O 1
ATOM 703 N N . CYS A 1 91 ? 0.560 -17.082 -1.737 1.00 55.25 91 CYS A N 1
ATOM 704 C CA . CYS A 1 91 ? -0.796 -17.147 -1.237 1.00 55.25 91 CYS A CA 1
ATOM 705 C C . CYS A 1 91 ? -1.719 -16.306 -2.128 1.00 55.25 91 CYS A C 1
ATOM 707 O O . CYS A 1 91 ? -1.481 -15.103 -2.265 1.00 55.25 91 CYS A O 1
ATOM 709 N N . PRO A 1 92 ? -2.797 -16.886 -2.688 1.00 56.59 92 PRO A N 1
ATOM 710 C CA . PRO A 1 92 ? -3.832 -16.086 -3.323 1.00 56.59 92 PRO A CA 1
ATOM 711 C C . PRO A 1 92 ? -4.391 -15.108 -2.288 1.00 56.59 92 PRO A C 1
ATOM 713 O O . PRO A 1 92 ? -4.665 -15.502 -1.151 1.00 56.59 92 PRO A O 1
ATOM 716 N N . ILE A 1 93 ? -4.549 -13.840 -2.679 1.00 57.09 93 ILE A N 1
ATOM 717 C CA . ILE A 1 93 ? -5.263 -12.838 -1.885 1.00 57.09 93 ILE A CA 1
ATOM 718 C C . ILE A 1 93 ? -6.677 -13.384 -1.695 1.00 57.09 93 ILE A C 1
ATOM 720 O O . ILE A 1 93 ? -7.501 -13.352 -2.608 1.00 57.09 93 ILE A O 1
ATOM 724 N N . GLN A 1 94 ? -6.938 -13.965 -0.528 1.00 57.19 94 GLN A N 1
ATOM 725 C CA . GLN A 1 94 ? -8.282 -14.375 -0.173 1.00 57.19 94 GLN A CA 1
ATOM 726 C C . GLN A 1 94 ? -9.038 -13.080 0.126 1.00 57.19 94 GLN A C 1
ATOM 728 O O . GLN A 1 94 ? -8.554 -12.291 0.945 1.00 57.19 94 GLN A O 1
ATOM 733 N N . PRO A 1 95 ? -10.172 -12.806 -0.544 1.00 54.72 95 PRO A N 1
ATOM 734 C CA . PRO A 1 95 ? -11.014 -11.692 -0.144 1.00 54.72 95 PRO A CA 1
ATOM 735 C C . PRO A 1 95 ? -11.316 -11.885 1.337 1.00 54.72 95 PRO A C 1
ATOM 737 O O . PRO A 1 95 ? -11.749 -12.970 1.720 1.00 54.72 95 PRO A O 1
ATOM 740 N N . ILE A 1 96 ? -11.030 -10.874 2.160 1.00 57.53 96 ILE A N 1
ATOM 741 C CA . ILE A 1 96 ? -11.371 -10.901 3.581 1.00 57.53 96 ILE A CA 1
ATOM 742 C C . ILE A 1 96 ? -12.884 -11.122 3.614 1.00 57.53 96 ILE A C 1
ATOM 744 O O . ILE A 1 96 ? -13.619 -10.225 3.184 1.00 57.53 96 ILE A O 1
ATOM 748 N N . PRO A 1 97 ? -13.375 -12.309 4.022 1.00 56.78 97 PRO A N 1
ATOM 749 C CA . PRO A 1 97 ? -14.802 -12.498 4.139 1.00 56.78 97 PRO A CA 1
ATOM 750 C C . PRO A 1 97 ? -15.238 -11.481 5.182 1.00 56.78 97 PRO A C 1
ATOM 752 O O . PRO A 1 97 ? -14.683 -11.446 6.283 1.00 56.78 97 PRO A O 1
ATOM 755 N N . ALA A 1 98 ? -16.167 -10.598 4.820 1.00 47.66 98 ALA A N 1
ATOM 756 C CA . ALA A 1 98 ? -16.844 -9.784 5.809 1.00 47.66 98 ALA A CA 1
ATOM 757 C C . ALA A 1 98 ? -17.428 -10.774 6.822 1.00 47.66 98 ALA A C 1
ATOM 759 O O . ALA A 1 98 ? -18.346 -11.522 6.492 1.00 47.66 98 ALA A O 1
ATOM 760 N N . SER A 1 99 ? -16.782 -10.873 7.987 1.00 53.16 99 SER A N 1
ATOM 761 C CA . SER A 1 99 ? -17.139 -11.832 9.025 1.00 53.16 99 SER A CA 1
AT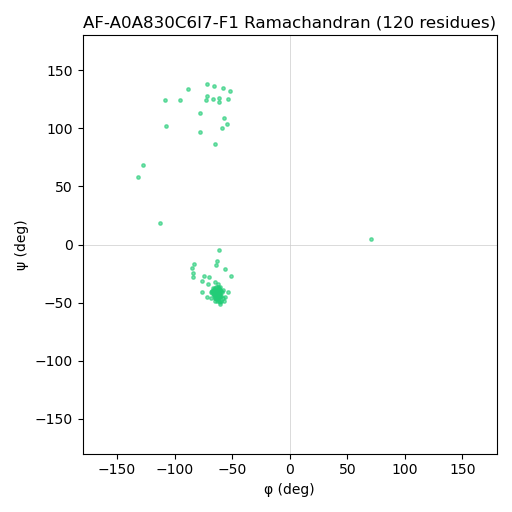OM 762 C C . SER A 1 99 ? -18.632 -11.689 9.303 1.00 53.16 99 SER A C 1
ATOM 764 O O . SER A 1 99 ? -19.112 -10.563 9.461 1.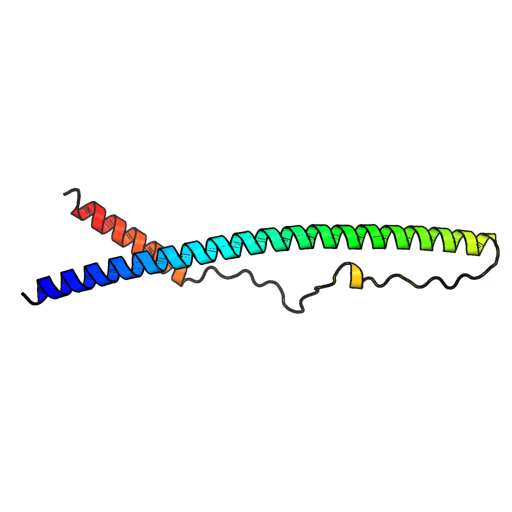00 53.16 99 SER A O 1
ATOM 766 N N . ASP A 1 100 ? -19.359 -12.807 9.352 1.00 53.47 100 ASP A N 1
ATOM 767 C CA . ASP A 1 100 ? -20.793 -12.838 9.675 1.00 53.47 100 ASP A CA 1
ATOM 768 C C . ASP A 1 100 ? -21.098 -12.060 10.973 1.00 53.47 100 ASP A C 1
ATOM 770 O O . AS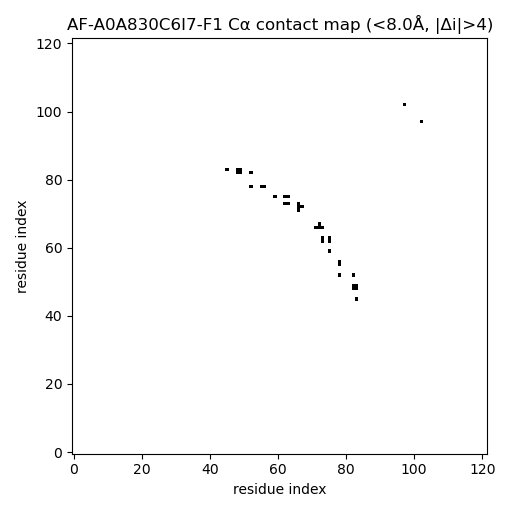P A 1 100 ? -22.173 -11.470 11.109 1.00 53.47 100 ASP A O 1
ATOM 774 N N . ASP A 1 101 ? -20.120 -11.956 11.883 1.00 56.41 101 ASP A N 1
ATOM 775 C CA . ASP A 1 101 ? -20.212 -11.131 13.090 1.00 56.41 101 ASP A CA 1
ATOM 776 C C . ASP A 1 101 ? -20.437 -9.644 12.785 1.00 56.41 101 ASP A C 1
ATOM 778 O O . ASP A 1 101 ? -21.248 -9.002 13.449 1.00 56.41 101 ASP A O 1
ATOM 782 N N . MET A 1 102 ? -19.799 -9.070 11.761 1.00 57.75 102 MET A N 1
ATOM 783 C CA . MET A 1 102 ? -19.948 -7.643 11.444 1.00 57.75 102 MET A CA 1
ATOM 784 C C . MET A 1 102 ? -21.389 -7.309 11.025 1.00 57.75 102 MET A C 1
ATOM 786 O O . MET A 1 102 ? -21.937 -6.270 11.404 1.00 57.75 102 MET A O 1
ATOM 790 N N . PHE A 1 103 ? -22.043 -8.224 10.304 1.00 58.28 103 PHE A N 1
ATOM 791 C CA . PHE A 1 103 ? -23.452 -8.092 9.930 1.00 58.28 103 PHE A CA 1
ATOM 792 C C . PHE A 1 103 ? -24.405 -8.384 11.093 1.00 58.28 103 PHE A C 1
ATOM 794 O O . PHE A 1 103 ? -25.472 -7.768 11.166 1.00 58.28 103 PHE A O 1
ATOM 801 N N . GLN A 1 104 ? -24.035 -9.273 12.019 1.00 58.59 104 GLN A N 1
ATOM 802 C CA . GLN A 1 104 ? -24.788 -9.521 13.253 1.00 58.59 104 GLN A CA 1
ATOM 803 C C . GLN A 1 104 ? -24.799 -8.279 14.151 1.00 58.59 104 GLN A C 1
ATOM 805 O O . GLN A 1 104 ? -25.878 -7.831 14.538 1.00 58.59 104 GLN A O 1
ATOM 810 N N . TYR A 1 105 ? -23.645 -7.653 14.408 1.00 65.69 105 TYR A N 1
ATOM 811 C CA . TYR A 1 105 ? -23.578 -6.425 15.209 1.00 65.69 105 TYR A CA 1
ATOM 812 C C . TYR A 1 105 ? -24.354 -5.275 14.567 1.00 65.69 105 TYR A C 1
ATOM 814 O O . TYR A 1 105 ? -25.110 -4.593 15.258 1.00 65.69 105 TYR A O 1
ATOM 822 N N . LEU A 1 106 ? -24.254 -5.099 13.244 1.00 69.06 106 LEU A N 1
ATOM 823 C CA . LEU A 1 106 ? -25.023 -4.080 12.528 1.00 69.06 106 LEU A CA 1
ATOM 824 C C . LEU A 1 106 ? -26.535 -4.348 12.603 1.00 69.06 106 LEU A C 1
ATOM 826 O O . LEU A 1 106 ? -27.316 -3.424 12.819 1.00 69.06 106 LEU A O 1
ATOM 830 N N . ARG A 1 107 ? -26.969 -5.609 12.481 1.00 71.06 107 ARG A N 1
ATOM 831 C CA . ARG A 1 107 ? -28.384 -5.988 12.629 1.00 71.06 107 ARG A CA 1
ATOM 832 C C . ARG A 1 107 ? -28.902 -5.753 14.038 1.00 71.06 107 ARG A C 1
ATOM 834 O O . ARG A 1 107 ? -29.984 -5.191 14.182 1.00 71.06 107 ARG A O 1
ATOM 841 N N . VAL A 1 108 ? -28.150 -6.158 15.058 1.00 71.12 108 VAL A N 1
ATOM 842 C CA . VAL A 1 108 ? -28.516 -5.946 16.464 1.00 71.12 108 VAL A CA 1
ATOM 843 C C . VAL A 1 108 ? -28.560 -4.451 16.776 1.00 71.12 108 VAL A C 1
ATOM 845 O O . VAL A 1 108 ? -29.510 -3.997 17.407 1.00 71.12 108 VAL A O 1
ATOM 848 N N . PHE A 1 109 ? -27.607 -3.670 16.263 1.00 79.38 109 PHE A N 1
ATOM 849 C CA . PHE A 1 109 ? -27.587 -2.217 16.404 1.00 79.38 109 PHE A CA 1
ATOM 850 C C . PHE A 1 109 ? -28.795 -1.553 15.729 1.00 79.38 109 PHE A C 1
ATOM 852 O O . PHE A 1 109 ? -29.460 -0.731 16.351 1.00 79.38 109 PHE A O 1
ATOM 859 N N . ILE A 1 110 ? -29.143 -1.950 14.500 1.00 81.50 110 ILE A N 1
ATOM 860 C CA . ILE A 1 110 ? -30.326 -1.442 13.785 1.00 81.50 110 ILE A CA 1
ATOM 861 C C . ILE A 1 110 ? -31.622 -1.822 14.513 1.00 81.50 110 ILE A C 1
ATOM 863 O O . ILE A 1 110 ? -32.504 -0.977 14.666 1.00 81.50 110 ILE A O 1
ATOM 867 N N . LEU A 1 111 ? -31.747 -3.063 14.995 1.00 79.50 111 LEU A N 1
ATOM 868 C CA . LEU A 1 111 ? -32.901 -3.503 15.787 1.00 79.50 111 LEU A CA 1
ATOM 869 C C . LEU A 1 111 ? -33.009 -2.728 17.100 1.00 79.50 111 LEU A C 1
ATOM 871 O O . LEU A 1 111 ? -34.106 -2.320 17.478 1.00 79.50 111 LEU A O 1
ATOM 875 N N . TRP A 1 112 ? -31.886 -2.490 17.774 1.00 84.62 112 TRP A N 1
ATOM 876 C CA . TRP A 1 112 ? -31.847 -1.698 18.995 1.00 84.62 112 TRP A CA 1
ATOM 877 C C . TRP A 1 112 ? -32.252 -0.247 18.734 1.00 84.62 112 TRP A C 1
ATOM 879 O O . TRP A 1 112 ? -33.099 0.277 19.450 1.00 84.62 112 TRP A O 1
ATOM 889 N N . LEU A 1 113 ? -31.746 0.372 17.662 1.00 81.44 113 LEU A N 1
ATOM 890 C CA . LEU A 1 113 ? -32.128 1.723 17.248 1.00 81.44 113 LEU A CA 1
ATOM 891 C C . LEU A 1 113 ? -33.632 1.797 16.947 1.00 81.44 113 LEU A C 1
ATOM 893 O O . LEU A 1 113 ? -34.312 2.710 17.403 1.00 81.44 113 LEU A O 1
ATOM 897 N N . PHE A 1 114 ? -34.173 0.803 16.238 1.00 79.88 114 PHE A N 1
ATOM 898 C CA . PHE A 1 114 ? -35.595 0.731 15.908 1.00 79.88 114 PHE A CA 1
ATOM 899 C C . PHE A 1 114 ? -36.472 0.591 17.159 1.00 79.88 114 PHE A C 1
ATOM 901 O O . PHE A 1 114 ? -37.478 1.285 17.291 1.00 79.88 114 PHE A O 1
ATOM 908 N N . VAL A 1 115 ? -36.082 -0.270 18.104 1.00 76.69 115 VAL A N 1
ATOM 909 C CA . VAL A 1 115 ? -36.783 -0.435 19.388 1.00 76.69 115 VAL A CA 1
ATOM 910 C C . VAL A 1 115 ? -36.683 0.838 20.230 1.00 76.69 115 VAL A C 1
ATOM 912 O O . VAL A 1 115 ? -37.693 1.289 20.764 1.00 76.69 115 VAL A O 1
ATOM 915 N N . PHE A 1 116 ? -35.504 1.456 20.300 1.00 82.38 116 PHE A N 1
ATOM 916 C CA . PHE A 1 116 ? -35.268 2.693 21.040 1.00 82.38 116 PHE A CA 1
ATOM 917 C C . PHE A 1 116 ? -36.112 3.852 20.494 1.00 82.38 116 PHE A C 1
ATOM 919 O O . PHE A 1 116 ? -36.833 4.494 21.254 1.00 82.38 116 PHE A O 1
ATOM 926 N N . PHE A 1 117 ? -36.120 4.064 19.174 1.00 79.38 117 PHE A N 1
ATOM 927 C CA . PHE A 1 117 ? -36.960 5.085 18.539 1.00 79.38 117 PHE A CA 1
ATOM 928 C C . PHE A 1 117 ? -38.452 4.819 18.739 1.00 79.38 117 PHE A C 1
ATOM 930 O O . PHE A 1 117 ? -39.214 5.758 18.954 1.00 79.38 117 PHE A O 1
ATOM 937 N N . ARG A 1 118 ? -38.883 3.553 18.724 1.00 75.44 118 ARG A N 1
ATOM 938 C CA . ARG A 1 118 ? -40.291 3.205 18.934 1.00 75.44 118 ARG A CA 1
ATOM 939 C C . ARG A 1 118 ? -40.764 3.44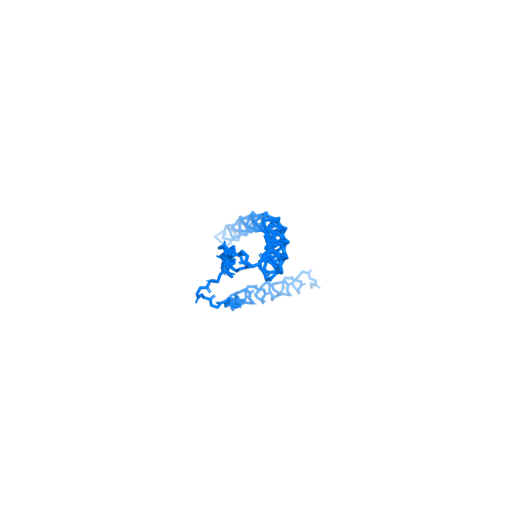0 20.374 1.00 75.44 118 ARG A C 1
ATOM 941 O O . ARG A 1 118 ? -41.944 3.694 20.577 1.00 75.44 118 ARG A O 1
ATOM 948 N N . VAL A 1 119 ? -39.863 3.359 21.352 1.00 68.94 119 VAL A N 1
ATOM 949 C CA . VAL A 1 119 ? -40.146 3.649 22.769 1.00 68.94 119 VAL A CA 1
ATOM 950 C C . VAL A 1 119 ? -40.048 5.147 23.077 1.00 68.94 119 VAL A C 1
ATOM 952 O O . VAL A 1 119 ? -40.729 5.617 23.977 1.00 68.94 119 VAL A O 1
ATOM 955 N N . LEU A 1 120 ? -39.230 5.904 22.338 1.00 61.84 120 LEU A N 1
ATOM 956 C CA . LEU A 1 120 ? -39.019 7.339 22.568 1.00 61.84 120 LEU A CA 1
ATOM 957 C C . LEU A 1 120 ? -40.070 8.243 21.885 1.00 61.84 120 LEU A C 1
ATOM 959 O O . LEU A 1 120 ? -40.210 9.401 22.266 1.00 61.84 120 LEU A O 1
ATOM 963 N N . PHE A 1 121 ? -40.778 7.738 20.867 1.00 60.00 121 PHE A N 1
ATOM 964 C CA . PHE A 1 121 ? -41.783 8.479 20.080 1.00 60.00 121 PHE A CA 1
ATOM 965 C C . PHE A 1 121 ? -43.235 7.985 20.271 1.00 60.00 121 PHE A C 1
ATOM 967 O O . PHE A 1 121 ? -44.107 8.289 19.454 1.00 60.00 121 PHE A O 1
ATOM 974 N N . ILE A 1 122 ? -43.498 7.244 21.351 1.00 50.62 122 ILE A N 1
ATOM 975 C CA . ILE A 1 122 ? -44.835 6.938 21.896 1.00 50.62 122 ILE A CA 1
ATOM 976 C C . ILE A 1 122 ? -44.938 7.597 23.268 1.00 50.62 122 ILE A C 1
ATOM 978 O O . ILE A 1 122 ? -46.013 8.168 23.553 1.00 50.62 122 ILE A O 1
#

Solvent-accessible surface area (backbone atoms only — not comparable to full-atom values): 7208 Å² total; per-residue (Å²): 109,74,69,57,54,52,51,55,51,51,52,51,50,50,55,50,51,52,54,51,50,51,53,52,50,54,51,50,52,53,52,49,54,51,48,53,52,51,52,51,53,50,51,53,52,50,51,51,48,46,55,52,50,53,53,51,52,52,52,52,51,51,50,57,52,49,22,69,75,68,73,46,88,70,92,77,79,81,80,68,71,60,68,79,52,80,73,77,63,95,59,80,86,69,76,78,70,80,52,69,62,62,58,48,54,51,48,52,50,52,51,49,49,53,53,50,52,60,66,74,75,108

Foldseek 3Di:
DVVVVVVVVVVVVVVVVVVVVVVVVVVVVVVVVVVVVVVVVVVVVLVVLVVVLVVLVVVLVVVVVVCVVVVNDDPRDDDDPCSNCVDPDPDDPDPPPPPVVVVVVVVVVVVVVVVVVVVVVD

Mean predicted aligned error: 14.53 Å

pLDDT: mean 79.55, std 13.66, range [47.66, 96.0]